Protein AF-A0A127MDC6-F1 (afdb_monomer_lite)

pLDDT: mean 93.28, std 6.04, range [60.44, 98.5]

Foldseek 3Di:
DDPLVVLLVVLVVLLVVLLVLLVVLLVVLPPDDDDDDDPPDDDDPVNVVVVVVNVVVSVVSNVSSVVSNVSSVVSVVVSVVSCVVVVD

Radius of gyration: 20.8 Å; chains: 1; bounding box: 44×18×59 Å

Sequence (88 aa):
MTFADILVRLLDFSIIGFALASGWLWLAASRRRLRRVSKHETLDAADYNRIITALNRTQILNSRAALATALAAFMAALRIICYEIFGT

Secondary structure (DSSP, 8-state):
--HHHHHHHHHHHHHHHHHHHHHHHHHHHHT-PPPPPPTT----HHHHHHHHHHHHHHHHHHHHHHHHHHHHHHHHHHHHHHHHHH--

Structure (mmCIF, N/CA/C/O backbone):
data_AF-A0A127MDC6-F1
#
_entry.id   AF-A0A127MDC6-F1
#
loop_
_atom_site.group_PDB
_atom_site.id
_atom_site.type_symbol
_atom_site.label_atom_id
_atom_site.label_alt_id
_atom_site.label_comp_id
_atom_site.label_asym_id
_atom_site.label_entity_id
_atom_site.label_seq_id
_at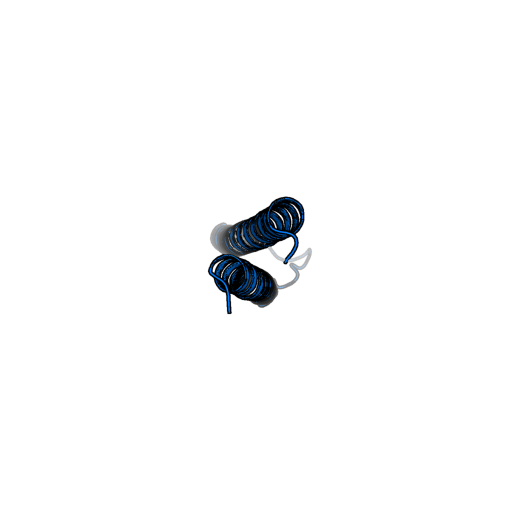om_site.pdbx_PDB_ins_code
_atom_site.Cartn_x
_atom_site.Cartn_y
_atom_site.Cartn_z
_atom_site.occupancy
_atom_site.B_iso_or_equiv
_atom_site.auth_seq_id
_atom_site.auth_comp_id
_atom_site.auth_asym_id
_atom_site.auth_atom_id
_atom_site.pdbx_PDB_model_num
ATOM 1 N N . MET A 1 1 ? 16.291 -6.316 -29.420 1.00 71.38 1 MET A N 1
ATOM 2 C CA . MET A 1 1 ? 15.887 -5.701 -28.143 1.00 71.38 1 MET A CA 1
ATOM 3 C C . MET A 1 1 ? 17.103 -4.981 -27.602 1.00 71.38 1 MET A C 1
ATOM 5 O O . MET A 1 1 ? 18.122 -5.628 -27.385 1.00 71.38 1 MET A O 1
ATOM 9 N N . THR A 1 2 ? 17.039 -3.657 -27.535 1.00 88.62 2 THR A N 1
ATOM 10 C CA . THR A 1 2 ? 18.126 -2.805 -27.048 1.00 88.62 2 THR A CA 1
ATOM 11 C C . THR A 1 2 ? 18.223 -2.883 -25.521 1.00 88.62 2 THR A C 1
ATOM 13 O O . THR A 1 2 ? 17.311 -3.372 -24.852 1.00 88.62 2 THR A O 1
ATOM 16 N N . PHE A 1 3 ? 19.332 -2.408 -24.952 1.00 88.25 3 PHE A N 1
ATOM 17 C CA . PHE A 1 3 ? 19.471 -2.286 -23.497 1.00 88.25 3 PHE A CA 1
ATOM 18 C C . PHE A 1 3 ? 18.380 -1.384 -22.886 1.00 88.25 3 PHE A C 1
ATOM 20 O O . PHE A 1 3 ? 17.839 -1.711 -21.831 1.00 88.25 3 PHE A O 1
ATOM 27 N N . ALA A 1 4 ? 18.012 -0.299 -23.576 1.00 87.88 4 ALA A N 1
ATOM 28 C CA . ALA A 1 4 ? 16.949 0.609 -23.151 1.00 87.88 4 ALA A CA 1
ATOM 29 C C . ALA A 1 4 ? 15.582 -0.097 -23.097 1.00 87.88 4 ALA A C 1
ATOM 31 O O . ALA A 1 4 ? 14.892 -0.002 -22.082 1.00 87.88 4 ALA A O 1
ATOM 32 N N . ASP A 1 5 ? 15.249 -0.910 -24.108 1.00 89.25 5 ASP A N 1
ATOM 33 C CA . ASP A 1 5 ? 14.001 -1.691 -24.128 1.00 89.25 5 ASP A CA 1
ATOM 34 C C . ASP A 1 5 ? 13.898 -2.629 -22.912 1.00 89.25 5 ASP A C 1
ATOM 36 O O . ASP A 1 5 ? 12.824 -2.813 -22.333 1.00 89.25 5 ASP A O 1
ATOM 40 N N . ILE A 1 6 ? 15.020 -3.252 -22.527 1.00 91.31 6 ILE A N 1
ATOM 41 C CA . ILE A 1 6 ? 15.084 -4.140 -21.359 1.00 91.31 6 ILE A CA 1
ATOM 42 C C . ILE A 1 6 ? 14.818 -3.340 -20.084 1.00 91.31 6 ILE A C 1
ATOM 44 O O . ILE A 1 6 ? 14.016 -3.766 -19.253 1.00 91.31 6 ILE A O 1
ATOM 48 N N . LEU A 1 7 ? 15.461 -2.180 -19.937 1.00 92.00 7 LEU A N 1
ATOM 49 C CA . LEU A 1 7 ? 15.313 -1.323 -18.764 1.00 92.00 7 LEU A CA 1
ATOM 50 C C . LEU A 1 7 ? 13.868 -0.833 -18.591 1.00 92.00 7 LEU A C 1
ATOM 52 O O . LEU A 1 7 ? 13.319 -0.939 -17.494 1.00 92.00 7 LEU A O 1
ATOM 56 N N . VAL A 1 8 ? 13.229 -0.363 -19.666 1.00 93.62 8 VAL A N 1
ATOM 57 C CA . VAL A 1 8 ? 11.830 0.096 -19.636 1.00 93.62 8 VAL A CA 1
ATOM 58 C C . VAL A 1 8 ? 10.896 -1.035 -19.207 1.00 93.62 8 VAL A C 1
ATOM 60 O O . VAL A 1 8 ? 10.081 -0.848 -18.305 1.00 93.62 8 VAL A O 1
ATOM 63 N N . ARG A 1 9 ? 11.067 -2.242 -19.760 1.00 93.31 9 ARG A N 1
ATOM 64 C CA . ARG A 1 9 ? 10.260 -3.409 -19.365 1.00 93.31 9 ARG A CA 1
ATOM 65 C C . ARG A 1 9 ? 10.445 -3.774 -17.894 1.00 93.31 9 ARG A C 1
ATOM 67 O O . ARG A 1 9 ? 9.473 -4.113 -17.225 1.00 93.31 9 ARG A O 1
ATOM 74 N N . LEU A 1 10 ? 11.673 -3.710 -17.376 1.00 95.38 10 LEU A N 1
ATOM 75 C CA . LEU A 1 10 ? 11.940 -3.956 -15.955 1.00 95.38 10 LEU A CA 1
ATOM 76 C C . LEU A 1 10 ? 11.230 -2.932 -15.059 1.00 95.38 10 LEU A C 1
ATOM 78 O O . LEU A 1 10 ? 10.681 -3.314 -14.021 1.00 95.38 10 LEU A O 1
ATOM 82 N N . LEU A 1 11 ? 11.197 -1.659 -15.463 1.00 95.81 11 LEU A N 1
ATOM 83 C CA . LEU A 1 11 ? 10.447 -0.623 -14.755 1.00 95.81 11 LEU A CA 1
ATOM 84 C C . LEU A 1 11 ? 8.941 -0.901 -14.804 1.00 95.81 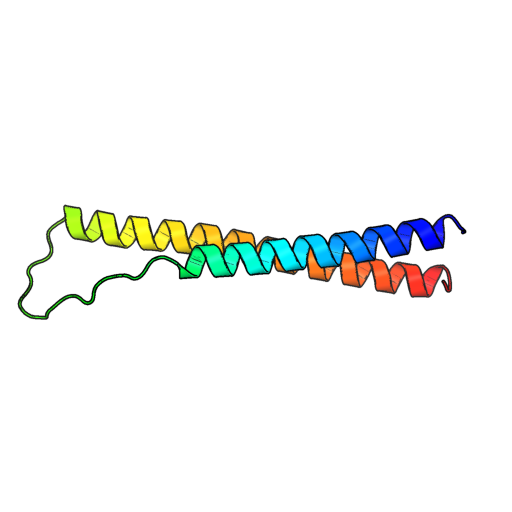11 LEU A C 1
ATOM 86 O O . LEU A 1 11 ? 8.307 -0.881 -13.753 1.00 95.81 11 LEU A O 1
ATOM 90 N N . ASP A 1 12 ? 8.386 -1.253 -15.966 1.00 96.69 12 ASP A N 1
ATOM 91 C CA . ASP A 1 12 ? 6.963 -1.590 -16.113 1.00 96.69 12 ASP A CA 1
ATOM 92 C C . ASP A 1 12 ? 6.555 -2.755 -15.192 1.00 96.69 12 ASP A C 1
ATOM 94 O O . ASP A 1 12 ? 5.587 -2.650 -14.432 1.00 96.69 12 ASP A O 1
ATOM 98 N N . PHE A 1 13 ? 7.333 -3.845 -15.172 1.00 98.06 13 PHE A N 1
ATOM 99 C CA . PHE A 1 13 ? 7.080 -4.966 -14.261 1.00 98.06 13 PHE A CA 1
ATOM 100 C C . PHE A 1 13 ? 7.215 -4.570 -12.787 1.00 98.06 13 PHE A C 1
ATOM 102 O O . PHE A 1 13 ? 6.428 -5.029 -11.956 1.00 98.06 13 PHE A O 1
ATOM 109 N N . SER A 1 14 ? 8.167 -3.696 -12.453 1.00 97.56 14 SER A N 1
ATOM 110 C CA . SER A 1 14 ? 8.345 -3.205 -11.082 1.00 97.56 14 SER A CA 1
ATOM 111 C C . SER A 1 14 ? 7.166 -2.338 -10.633 1.00 97.56 14 SER A C 1
ATOM 113 O O . SER A 1 14 ? 6.679 -2.512 -9.516 1.00 97.56 14 SER A O 1
ATOM 115 N N . ILE A 1 15 ? 6.657 -1.456 -11.501 1.00 98.38 15 ILE A N 1
ATOM 116 C CA . ILE A 1 15 ? 5.469 -0.626 -11.237 1.00 98.38 15 ILE A CA 1
ATOM 117 C C . ILE A 1 15 ? 4.271 -1.519 -10.927 1.00 98.38 15 ILE A C 1
ATOM 119 O O . ILE A 1 15 ? 3.619 -1.337 -9.897 1.00 98.38 15 ILE A O 1
ATOM 123 N N . ILE A 1 16 ? 4.012 -2.515 -11.782 1.00 98.25 16 ILE A N 1
ATOM 124 C CA . ILE A 1 16 ? 2.921 -3.476 -11.586 1.00 98.25 16 ILE A CA 1
ATOM 125 C C . ILE A 1 16 ? 3.109 -4.222 -10.260 1.00 98.25 16 ILE A C 1
ATOM 127 O O . ILE A 1 16 ? 2.173 -4.308 -9.465 1.00 98.25 16 ILE A O 1
ATOM 131 N N . GLY A 1 17 ? 4.320 -4.714 -9.983 1.00 98.31 17 GLY A N 1
ATOM 132 C CA . GLY A 1 17 ? 4.642 -5.423 -8.745 1.00 98.31 17 GLY A CA 1
ATOM 133 C C . GLY A 1 17 ? 4.364 -4.593 -7.489 1.00 98.31 17 GLY A C 1
ATOM 134 O O . GLY A 1 17 ? 3.669 -5.058 -6.582 1.00 98.31 17 GLY A O 1
ATOM 135 N N . PHE A 1 18 ? 4.840 -3.346 -7.441 1.00 98.50 18 PHE A N 1
ATOM 136 C CA . PHE A 1 18 ? 4.606 -2.448 -6.308 1.00 98.50 18 PHE A CA 1
ATOM 137 C C . PHE A 1 18 ? 3.136 -2.029 -6.173 1.00 98.50 18 PHE A C 1
ATOM 139 O O . PHE A 1 18 ? 2.623 -1.968 -5.054 1.00 98.50 18 PHE A O 1
ATOM 146 N N . ALA A 1 19 ? 2.431 -1.801 -7.285 1.00 98.19 19 ALA A N 1
ATOM 147 C CA . ALA A 1 19 ? 1.004 -1.484 -7.270 1.00 98.19 19 ALA A CA 1
ATOM 148 C C . ALA A 1 19 ? 0.170 -2.652 -6.713 1.00 98.19 19 ALA A C 1
ATOM 150 O O . ALA A 1 19 ? -0.688 -2.448 -5.851 1.00 98.19 19 ALA A O 1
ATOM 151 N N . LEU A 1 20 ? 0.466 -3.887 -7.134 1.00 98.38 20 LEU A N 1
ATOM 152 C CA . LEU A 1 20 ? -0.173 -5.093 -6.600 1.00 98.38 20 LEU A CA 1
ATOM 153 C C .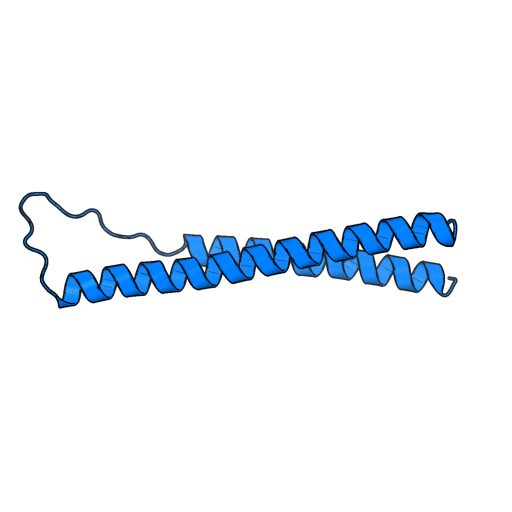 LEU A 1 20 ? 0.140 -5.293 -5.115 1.00 98.38 20 LEU A C 1
ATOM 155 O O . LEU A 1 20 ? -0.765 -5.587 -4.331 1.00 98.38 20 LEU A O 1
ATOM 159 N N . ALA A 1 21 ? 1.396 -5.090 -4.708 1.00 97.88 21 ALA A N 1
ATOM 160 C CA . ALA A 1 21 ? 1.794 -5.168 -3.307 1.00 97.88 21 ALA A CA 1
ATOM 161 C C . ALA A 1 21 ? 1.047 -4.134 -2.447 1.00 97.88 21 ALA A C 1
ATOM 163 O O . ALA A 1 21 ? 0.552 -4.474 -1.371 1.00 97.88 21 ALA A O 1
ATOM 164 N N . SER A 1 22 ? 0.906 -2.898 -2.938 1.00 97.88 22 SER A N 1
ATOM 165 C CA . SER A 1 22 ? 0.125 -1.851 -2.276 1.00 97.88 22 SER A CA 1
ATOM 166 C C . SER A 1 22 ? -1.345 -2.248 -2.118 1.00 97.88 22 SER A C 1
ATOM 168 O O . SER A 1 22 ? -1.871 -2.259 -1.001 1.00 97.88 22 SER A O 1
ATOM 170 N N . GLY A 1 23 ? -1.986 -2.678 -3.209 1.00 97.12 23 GLY A N 1
ATOM 171 C CA . GLY A 1 23 ? -3.377 -3.129 -3.187 1.00 97.12 23 GLY A CA 1
ATOM 172 C C . GLY A 1 23 ? -3.603 -4.302 -2.229 1.00 97.12 23 GLY A C 1
ATOM 173 O O . GLY A 1 23 ? -4.580 -4.316 -1.476 1.00 97.12 23 GLY A O 1
ATOM 174 N N . TRP A 1 24 ? -2.670 -5.257 -2.184 1.00 97.38 24 TRP A N 1
ATOM 175 C CA . TRP A 1 24 ? -2.718 -6.365 -1.232 1.00 97.38 24 TRP A CA 1
ATOM 176 C C . TRP A 1 24 ? -2.613 -5.893 0.220 1.00 97.38 24 TRP A C 1
ATOM 178 O O . TRP A 1 24 ? -3.361 -6.368 1.076 1.00 97.38 24 TRP A O 1
ATOM 188 N N . LEU A 1 25 ? -1.711 -4.954 0.512 1.00 96.12 25 LEU A N 1
ATOM 189 C CA . LEU A 1 25 ? -1.535 -4.408 1.857 1.00 96.12 25 LEU A CA 1
ATOM 190 C C . LEU A 1 25 ? -2.772 -3.631 2.321 1.00 96.12 25 LEU A C 1
ATOM 192 O O . LEU A 1 25 ? -3.179 -3.800 3.472 1.00 96.12 25 LEU A O 1
ATOM 196 N N . TRP A 1 26 ? -3.422 -2.869 1.437 1.00 95.81 26 TRP A N 1
ATOM 197 C CA . TRP A 1 26 ? -4.71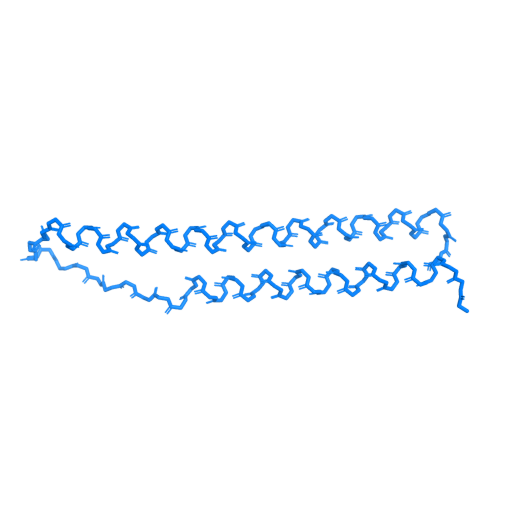8 -2.252 1.735 1.00 95.81 26 TRP A CA 1
ATOM 198 C C . TRP A 1 26 ? -5.797 -3.293 2.005 1.00 95.81 26 TRP A C 1
ATOM 200 O O . TRP A 1 26 ? -6.476 -3.218 3.030 1.00 95.81 26 TRP A O 1
ATOM 210 N N . LEU A 1 27 ? -5.911 -4.320 1.158 1.00 94.06 27 LEU A N 1
ATOM 211 C CA . LEU A 1 27 ? -6.866 -5.401 1.386 1.00 94.06 27 LEU A CA 1
ATOM 212 C C . LEU A 1 27 ? -6.607 -6.096 2.731 1.00 94.06 27 LEU A C 1
ATOM 214 O O . LEU A 1 27 ? -7.547 -6.380 3.470 1.00 94.06 27 LEU A O 1
ATOM 218 N N . ALA A 1 28 ? -5.345 -6.360 3.071 1.00 92.94 28 ALA A N 1
ATOM 219 C CA . ALA A 1 28 ? -4.961 -6.949 4.348 1.00 92.94 28 ALA A CA 1
ATOM 220 C C . ALA A 1 28 ? -5.319 -6.036 5.534 1.00 92.94 28 ALA A C 1
ATOM 222 O O . ALA A 1 28 ? -5.841 -6.528 6.538 1.00 92.94 28 ALA A O 1
ATOM 223 N N . ALA A 1 29 ? -5.101 -4.723 5.406 1.00 92.56 29 ALA A N 1
ATOM 224 C CA . ALA A 1 29 ? -5.465 -3.731 6.416 1.00 92.56 29 ALA A CA 1
ATOM 225 C C . ALA A 1 29 ? -6.986 -3.670 6.651 1.00 92.56 29 ALA A C 1
ATOM 227 O O . ALA A 1 29 ? -7.426 -3.499 7.786 1.00 92.56 29 ALA A O 1
ATOM 228 N N . SER A 1 30 ? -7.804 -3.879 5.614 1.00 90.75 30 SER A N 1
ATOM 229 C CA . SER A 1 30 ? -9.272 -3.799 5.704 1.00 90.75 30 SER A CA 1
ATOM 230 C C . SER A 1 30 ? -9.969 -5.054 6.251 1.00 90.75 30 SER A C 1
ATOM 232 O O . SER A 1 30 ? -11.170 -5.020 6.516 1.00 90.75 30 SER A O 1
ATOM 234 N N . ARG A 1 31 ? -9.269 -6.185 6.426 1.00 87.19 31 ARG A N 1
ATOM 235 C CA . ARG A 1 31 ? -9.910 -7.476 6.772 1.00 87.19 31 ARG A CA 1
ATOM 236 C C . ARG A 1 31 ? -10.424 -7.580 8.209 1.00 87.19 31 ARG A C 1
ATOM 238 O O . ARG A 1 31 ? -11.278 -8.423 8.479 1.00 87.19 31 ARG A O 1
ATOM 245 N N . ARG A 1 32 ? -9.920 -6.779 9.152 1.00 82.31 32 ARG A N 1
ATOM 246 C CA . ARG A 1 32 ? -10.339 -6.863 10.562 1.00 82.31 32 ARG A CA 1
ATOM 247 C C . ARG A 1 32 ? -11.479 -5.894 10.849 1.00 82.31 32 ARG A C 1
ATOM 249 O O . ARG A 1 32 ? -11.288 -4.685 10.854 1.00 82.31 32 ARG A O 1
ATOM 256 N N . ARG A 1 33 ? -12.659 -6.437 11.150 1.00 82.88 33 ARG A N 1
ATOM 257 C CA . ARG A 1 33 ? -13.799 -5.650 11.632 1.00 82.88 33 ARG A CA 1
ATOM 258 C C . ARG A 1 33 ? -13.702 -5.484 13.143 1.00 82.88 33 ARG A C 1
ATOM 260 O O . ARG A 1 33 ? -13.580 -6.470 13.865 1.00 82.88 33 ARG A O 1
ATOM 267 N N . LEU A 1 34 ? -13.779 -4.244 13.611 1.00 86.12 34 LEU A N 1
ATOM 268 C CA . LEU A 1 34 ? -13.986 -3.957 15.026 1.00 86.12 34 LEU A CA 1
ATOM 269 C C . LEU A 1 34 ? -15.479 -4.071 15.344 1.00 86.12 34 LEU A C 1
ATOM 271 O O . LEU A 1 34 ? -16.328 -3.635 14.562 1.00 86.12 34 LEU A O 1
ATOM 275 N N . ARG A 1 35 ? -15.800 -4.673 16.491 1.00 89.56 35 ARG A N 1
ATOM 276 C CA . ARG A 1 35 ? -17.172 -4.705 17.007 1.00 89.56 35 ARG A CA 1
ATOM 277 C C . ARG A 1 35 ? -17.581 -3.291 17.420 1.00 89.56 35 ARG A C 1
ATOM 279 O O . ARG A 1 35 ? -16.760 -2.532 17.929 1.00 89.56 35 ARG A O 1
ATOM 286 N N . ARG A 1 36 ? -18.857 -2.948 17.239 1.00 89.06 36 ARG A N 1
ATOM 287 C CA . ARG A 1 36 ? -19.423 -1.730 17.831 1.00 89.06 36 ARG A CA 1
ATOM 288 C C . ARG A 1 36 ? -19.554 -1.904 19.348 1.00 89.06 36 ARG A C 1
ATOM 290 O O . ARG A 1 36 ? -19.999 -2.956 19.811 1.00 89.06 36 ARG A O 1
ATOM 297 N N . VAL A 1 37 ? -19.177 -0.866 20.087 1.00 91.25 37 VAL A N 1
ATOM 298 C CA . VAL A 1 37 ? -19.326 -0.785 21.546 1.00 91.25 37 VAL A CA 1
ATOM 299 C C . VAL A 1 37 ? -20.715 -0.232 21.869 1.00 91.25 37 VAL A C 1
ATOM 301 O O . VAL A 1 37 ? -21.173 0.712 21.222 1.00 91.25 37 VAL A O 1
ATOM 304 N N . SER A 1 38 ? -21.404 -0.843 22.833 1.00 91.25 38 SER A N 1
ATOM 305 C CA . SER A 1 38 ? -22.701 -0.352 23.318 1.00 91.25 38 SER A CA 1
ATOM 306 C C . SER A 1 38 ? -22.503 0.762 24.344 1.00 91.25 38 SER A C 1
ATOM 308 O O . SER A 1 38 ? -21.571 0.717 25.136 1.00 91.25 38 SER A O 1
ATOM 310 N N . LYS A 1 39 ? -23.427 1.726 24.414 1.00 90.94 39 LYS A N 1
ATOM 311 C CA . LYS A 1 39 ? -23.386 2.786 25.440 1.00 90.94 39 LYS A CA 1
ATOM 312 C C . LYS A 1 39 ? -23.537 2.272 26.881 1.00 90.94 39 LYS A C 1
ATOM 314 O O . LYS A 1 39 ? -23.224 2.997 27.812 1.00 90.94 39 LYS A O 1
ATOM 319 N N . HIS A 1 40 ? -24.069 1.060 27.055 1.00 95.06 40 HIS A N 1
ATOM 320 C CA . HIS A 1 40 ? -24.266 0.428 28.367 1.00 95.06 40 HIS A CA 1
ATOM 321 C C . HIS A 1 40 ? -23.111 -0.509 28.749 1.00 95.06 40 HIS A C 1
ATOM 323 O O . HIS A 1 40 ? -23.168 -1.157 29.787 1.00 95.06 40 HIS A O 1
ATOM 329 N N . GLU A 1 41 ? -22.100 -0.640 27.889 1.00 91.69 41 GLU A N 1
ATOM 330 C CA . GLU A 1 41 ? -20.950 -1.508 28.114 1.00 91.69 41 GLU A CA 1
ATOM 331 C C . GLU A 1 41 ? -19.845 -0.742 28.843 1.00 91.69 41 GLU A C 1
ATOM 333 O O . GLU A 1 41 ? -19.483 0.369 28.457 1.00 91.69 41 GLU A O 1
ATOM 338 N N . THR A 1 42 ? -19.296 -1.343 29.895 1.00 94.06 42 THR A N 1
ATOM 339 C CA . THR A 1 42 ? -18.117 -0.825 30.592 1.00 94.06 42 THR A CA 1
ATOM 340 C C . THR A 1 42 ? -16.873 -1.490 30.016 1.00 94.06 42 THR A C 1
ATOM 342 O O . THR A 1 42 ? -16.702 -2.696 30.174 1.00 94.06 42 THR A O 1
ATOM 345 N N . LEU A 1 43 ? -16.019 -0.712 29.351 1.00 93.00 43 LEU A N 1
ATOM 346 C CA . LEU A 1 43 ? -14.741 -1.195 28.825 1.00 93.00 43 LEU A CA 1
ATOM 347 C C . LEU A 1 43 ? -13.683 -1.210 29.926 1.00 93.00 43 LEU A C 1
ATOM 349 O O . LEU A 1 43 ? -13.498 -0.205 30.619 1.00 93.00 43 LEU A O 1
ATOM 353 N N . ASP A 1 44 ? -12.959 -2.318 30.041 1.00 95.00 44 ASP A N 1
ATOM 354 C CA . ASP A 1 44 ? -11.804 -2.415 30.925 1.00 95.00 44 ASP A CA 1
ATOM 355 C C . ASP A 1 44 ? -10.488 -2.090 30.193 1.00 95.00 44 ASP A C 1
ATOM 357 O O . ASP A 1 44 ? -10.434 -1.857 28.979 1.00 95.00 44 ASP A O 1
ATOM 361 N N . ALA A 1 45 ? -9.383 -2.063 30.941 1.00 96.12 45 ALA A N 1
ATOM 362 C CA . ALA A 1 45 ? -8.062 -1.797 30.378 1.00 96.12 45 ALA A CA 1
ATOM 363 C C . ALA A 1 45 ? -7.631 -2.838 29.323 1.00 96.12 45 ALA A C 1
ATOM 365 O O . ALA A 1 45 ? -6.889 -2.507 28.392 1.00 96.12 45 ALA A O 1
ATOM 366 N N . ALA A 1 46 ? -8.081 -4.090 29.438 1.00 95.00 46 ALA A N 1
ATOM 367 C CA . ALA A 1 46 ? -7.746 -5.140 28.484 1.00 95.00 46 ALA A CA 1
ATOM 368 C C . ALA A 1 46 ? -8.456 -4.915 27.141 1.00 95.00 46 ALA A C 1
ATOM 370 O O . ALA A 1 46 ? -7.841 -5.099 26.084 1.00 95.00 46 ALA A O 1
ATOM 371 N N . ASP A 1 47 ? -9.705 -4.456 27.159 1.00 92.94 47 ASP A N 1
ATOM 372 C CA . ASP A 1 47 ? -10.457 -4.104 25.958 1.00 92.94 47 ASP A CA 1
ATOM 373 C C . ASP A 1 47 ? -9.835 -2.913 25.226 1.00 92.94 47 ASP A C 1
ATOM 375 O O . ASP A 1 47 ? -9.621 -2.980 24.009 1.00 92.94 47 ASP A O 1
ATOM 379 N N . TYR A 1 48 ? -9.432 -1.865 25.954 1.00 94.50 48 TYR A N 1
ATOM 380 C CA . TYR A 1 48 ? -8.694 -0.746 25.360 1.00 94.50 48 TYR A CA 1
ATOM 381 C C . TYR A 1 48 ? -7.394 -1.210 24.697 1.00 94.50 48 TYR A C 1
ATOM 383 O O . TYR A 1 48 ? -7.135 -0.872 23.539 1.00 94.50 48 TYR A O 1
ATOM 391 N N . ASN A 1 49 ? -6.608 -2.052 25.372 1.00 96.31 49 ASN A N 1
ATOM 392 C CA . ASN A 1 49 ? -5.367 -2.586 24.811 1.00 96.31 49 ASN A CA 1
ATOM 393 C C . ASN A 1 49 ? -5.604 -3.384 23.521 1.00 96.31 49 ASN A C 1
ATOM 395 O O . ASN A 1 49 ? -4.820 -3.275 22.572 1.00 96.31 49 ASN A O 1
ATOM 399 N N . ARG A 1 50 ? -6.699 -4.148 23.436 1.00 92.38 50 ARG A N 1
ATOM 400 C CA . ARG A 1 50 ? -7.084 -4.867 22.210 1.00 92.38 50 ARG A CA 1
ATOM 401 C C . ARG A 1 50 ? -7.431 -3.906 21.073 1.00 92.38 50 ARG A C 1
ATOM 403 O O . ARG A 1 50 ? -6.973 -4.129 19.949 1.00 92.38 50 ARG A O 1
ATOM 410 N N . ILE A 1 51 ? -8.183 -2.838 21.350 1.00 92.38 51 ILE A N 1
ATOM 411 C CA . ILE A 1 51 ? -8.558 -1.820 20.354 1.00 92.38 51 ILE A CA 1
ATOM 412 C C . ILE A 1 51 ? -7.315 -1.096 19.829 1.00 92.38 51 ILE A C 1
ATOM 414 O O . ILE A 1 51 ? -7.094 -1.065 18.617 1.00 92.38 51 ILE A O 1
ATOM 418 N N . ILE A 1 52 ? -6.467 -0.580 20.722 1.00 94.50 52 ILE A N 1
ATOM 419 C CA . ILE A 1 52 ? -5.241 0.138 20.346 1.00 94.50 52 ILE A CA 1
ATOM 420 C C . ILE A 1 52 ? -4.301 -0.771 19.551 1.00 94.50 52 ILE A C 1
ATOM 422 O O . ILE A 1 52 ? -3.791 -0.380 18.502 1.00 94.50 52 ILE A O 1
ATOM 426 N N . THR A 1 53 ? -4.134 -2.024 19.976 1.00 94.81 53 THR A N 1
ATOM 427 C CA . THR A 1 53 ? -3.313 -2.993 19.238 1.00 94.81 53 THR A CA 1
ATOM 428 C C . THR A 1 53 ? -3.863 -3.250 17.833 1.00 94.81 53 THR A C 1
ATOM 430 O O . THR A 1 53 ? -3.093 -3.349 16.874 1.00 94.81 53 THR A O 1
ATOM 433 N N . ALA A 1 54 ? -5.185 -3.362 17.676 1.00 92.50 54 ALA A N 1
ATOM 434 C CA . ALA A 1 54 ? -5.808 -3.553 16.370 1.00 92.50 54 ALA A CA 1
ATOM 435 C C . ALA A 1 54 ? -5.635 -2.324 15.457 1.00 92.50 54 ALA A C 1
ATOM 437 O O . ALA A 1 54 ? -5.330 -2.488 14.271 1.00 92.50 54 ALA A O 1
ATOM 438 N N . LEU A 1 55 ? -5.764 -1.112 16.007 1.00 93.25 55 LEU A N 1
ATOM 439 C CA . LEU A 1 55 ? -5.539 0.137 15.276 1.00 93.25 55 LEU A CA 1
ATOM 440 C C . LEU A 1 55 ? -4.081 0.273 14.832 1.00 93.25 55 LEU A C 1
ATOM 442 O O . LEU A 1 55 ? -3.833 0.466 13.643 1.00 93.25 55 LEU A O 1
ATOM 446 N N . ASN A 1 56 ? -3.122 0.064 15.735 1.00 96.00 56 ASN A N 1
ATOM 447 C CA . ASN A 1 56 ? -1.693 0.147 15.424 1.00 96.00 56 ASN A CA 1
ATOM 448 C C . ASN A 1 56 ? -1.293 -0.849 14.328 1.00 96.00 56 ASN A C 1
ATOM 450 O O . ASN A 1 56 ? -0.585 -0.499 13.386 1.00 96.00 56 ASN A O 1
ATOM 454 N N . ARG A 1 57 ? -1.797 -2.090 14.388 1.00 93.81 57 ARG A N 1
ATOM 455 C CA . ARG A 1 57 ? -1.562 -3.087 13.327 1.00 93.81 57 ARG A CA 1
ATOM 456 C C . ARG A 1 57 ? -2.103 -2.625 11.973 1.00 93.81 57 ARG A C 1
ATOM 458 O O . ARG A 1 57 ? -1.439 -2.822 10.959 1.00 93.81 57 ARG A O 1
ATOM 465 N N . THR A 1 58 ? -3.281 -2.005 11.960 1.00 94.69 58 THR A N 1
ATOM 466 C CA . THR A 1 58 ? -3.895 -1.469 10.736 1.00 94.69 58 THR A CA 1
ATOM 467 C C . THR A 1 58 ? -3.092 -0.290 10.186 1.00 94.69 58 THR A C 1
ATOM 469 O O . THR A 1 58 ? -2.817 -0.243 8.991 1.00 94.69 58 THR A O 1
ATOM 472 N N . GLN A 1 59 ? -2.638 0.622 11.050 1.00 95.31 59 GLN A N 1
ATOM 473 C CA . GLN A 1 59 ? -1.788 1.750 10.662 1.00 95.31 59 GLN A CA 1
ATOM 474 C C . GLN A 1 59 ? -0.455 1.296 10.058 1.00 95.31 59 GLN A C 1
ATOM 476 O O . GLN A 1 59 ? -0.049 1.831 9.032 1.00 95.31 59 GLN A O 1
ATOM 481 N N . ILE A 1 60 ? 0.192 0.277 10.632 1.00 96.44 60 ILE A N 1
ATOM 482 C CA . ILE A 1 60 ? 1.437 -0.290 10.089 1.00 96.44 60 ILE A CA 1
ATOM 483 C C . ILE A 1 60 ? 1.213 -0.902 8.698 1.00 96.44 60 ILE A C 1
ATOM 485 O O . ILE A 1 60 ? 2.054 -0.761 7.814 1.00 96.44 60 ILE A O 1
ATOM 489 N N . LEU A 1 61 ? 0.095 -1.597 8.475 1.00 94.88 61 LEU A N 1
ATOM 490 C CA . LEU A 1 61 ? -0.219 -2.130 7.146 1.00 94.88 61 LEU A CA 1
ATOM 491 C C . LEU A 1 61 ? -0.505 -1.006 6.143 1.00 94.88 61 LEU A C 1
ATOM 493 O O . LEU A 1 61 ? 0.002 -1.053 5.025 1.00 94.88 61 LEU A O 1
ATOM 497 N N . ASN A 1 62 ? -1.242 0.027 6.555 1.00 96.25 62 ASN A N 1
ATOM 498 C CA . ASN A 1 62 ? -1.525 1.189 5.714 1.00 96.25 62 ASN A CA 1
ATOM 499 C C . ASN A 1 62 ? -0.263 1.988 5.365 1.00 96.25 62 ASN A C 1
ATOM 501 O O . ASN A 1 62 ? -0.129 2.420 4.223 1.00 96.25 62 ASN A O 1
ATOM 505 N N . SER A 1 63 ? 0.683 2.156 6.296 1.00 97.12 63 SER A N 1
ATOM 506 C CA . SER A 1 63 ? 1.949 2.841 6.005 1.00 97.12 63 SER A CA 1
ATOM 507 C C . SER A 1 63 ? 2.800 2.055 5.008 1.00 97.12 63 SER A C 1
ATOM 509 O O . SER A 1 63 ? 3.372 2.637 4.088 1.00 97.12 63 SER A O 1
ATOM 511 N N . ARG A 1 64 ? 2.819 0.721 5.119 1.00 97.94 64 ARG A N 1
ATOM 512 C CA . ARG A 1 64 ? 3.470 -0.157 4.136 1.00 97.94 64 ARG A CA 1
ATOM 513 C C . ARG A 1 64 ? 2.795 -0.086 2.767 1.00 97.94 64 ARG A C 1
ATOM 515 O O . ARG A 1 64 ? 3.497 -0.048 1.761 1.00 97.94 64 ARG A O 1
ATOM 522 N N . ALA A 1 65 ? 1.461 -0.048 2.719 1.00 97.38 65 ALA A N 1
ATOM 523 C CA . ALA A 1 65 ? 0.721 0.121 1.468 1.00 97.38 65 ALA A CA 1
ATOM 524 C C . ALA A 1 65 ? 1.076 1.458 0.800 1.00 97.38 65 ALA A C 1
ATOM 526 O O . ALA A 1 65 ? 1.432 1.492 -0.375 1.00 97.38 65 ALA A O 1
ATOM 527 N N . ALA A 1 66 ? 1.081 2.549 1.573 1.00 97.75 66 ALA A N 1
ATOM 528 C CA . ALA A 1 66 ? 1.458 3.873 1.087 1.00 97.75 66 ALA A CA 1
ATOM 529 C C . ALA A 1 66 ? 2.894 3.909 0.538 1.00 97.75 66 ALA A C 1
ATOM 531 O O . ALA A 1 66 ? 3.122 4.467 -0.534 1.00 97.75 66 ALA A O 1
ATOM 532 N N . LEU A 1 67 ? 3.848 3.268 1.223 1.00 98.06 67 LEU A N 1
ATOM 533 C CA . LEU A 1 67 ? 5.225 3.141 0.741 1.00 98.06 67 LEU A CA 1
ATOM 534 C C . LEU A 1 67 ? 5.288 2.396 -0.601 1.00 98.06 67 LEU A C 1
ATOM 536 O O . LEU A 1 67 ? 5.961 2.852 -1.520 1.00 98.06 67 LEU A O 1
ATOM 540 N N . ALA A 1 68 ? 4.570 1.278 -0.735 1.00 98.12 68 ALA A N 1
ATOM 541 C CA . ALA A 1 68 ? 4.513 0.529 -1.988 1.00 98.12 68 ALA A CA 1
ATOM 542 C C . ALA A 1 68 ? 3.910 1.371 -3.129 1.00 98.12 68 ALA A C 1
ATOM 544 O O . ALA A 1 68 ? 4.450 1.376 -4.232 1.00 98.12 68 ALA A O 1
ATOM 545 N N . THR A 1 69 ? 2.861 2.159 -2.863 1.00 98.38 69 THR A N 1
ATOM 546 C CA . THR A 1 69 ? 2.316 3.115 -3.843 1.00 98.38 69 THR A CA 1
ATOM 547 C C . THR A 1 69 ? 3.346 4.168 -4.249 1.00 98.38 69 THR A C 1
ATOM 549 O O . THR A 1 69 ? 3.494 4.454 -5.435 1.00 98.38 69 THR A O 1
ATOM 552 N N . ALA A 1 70 ? 4.080 4.734 -3.287 1.00 98.00 70 ALA A N 1
ATOM 553 C CA . ALA A 1 70 ? 5.115 5.726 -3.568 1.00 98.00 70 ALA A CA 1
ATOM 554 C C . ALA A 1 70 ? 6.244 5.142 -4.432 1.00 98.00 70 ALA A C 1
ATOM 556 O O . ALA A 1 70 ? 6.684 5.788 -5.380 1.00 98.00 70 ALA A O 1
ATOM 557 N N . LEU A 1 71 ? 6.664 3.901 -4.161 1.00 98.44 71 LEU A N 1
ATOM 558 C CA . LEU A 1 71 ? 7.648 3.192 -4.982 1.00 98.44 71 LEU A CA 1
ATOM 559 C C . LEU A 1 71 ? 7.130 2.931 -6.401 1.00 98.44 71 LEU A C 1
ATOM 561 O O . LEU A 1 71 ? 7.865 3.166 -7.357 1.00 98.44 71 LEU A O 1
ATOM 565 N N . ALA A 1 72 ? 5.866 2.522 -6.561 1.00 98.25 72 ALA A N 1
ATOM 566 C CA . ALA A 1 72 ? 5.254 2.366 -7.882 1.00 98.25 72 ALA A CA 1
ATOM 567 C C . ALA A 1 72 ? 5.259 3.688 -8.671 1.00 98.25 72 ALA A C 1
ATOM 569 O O . ALA A 1 72 ? 5.669 3.717 -9.830 1.00 98.25 72 ALA A O 1
ATOM 570 N N . ALA A 1 73 ? 4.863 4.793 -8.031 1.00 98.06 73 ALA A N 1
ATOM 571 C CA . ALA A 1 73 ? 4.861 6.119 -8.648 1.00 98.06 73 ALA A CA 1
ATOM 572 C C . ALA A 1 73 ? 6.276 6.589 -9.020 1.00 98.06 73 ALA A C 1
ATOM 574 O O . ALA A 1 73 ? 6.488 7.129 -10.104 1.00 98.06 73 ALA A O 1
ATOM 575 N N . PHE A 1 74 ? 7.259 6.339 -8.153 1.00 97.94 74 PHE A N 1
ATOM 576 C CA . PHE A 1 74 ? 8.655 6.667 -8.420 1.00 97.94 74 PHE A CA 1
ATOM 577 C C . PHE A 1 74 ? 9.208 5.886 -9.623 1.00 97.94 74 PHE A C 1
ATOM 579 O O . PHE A 1 74 ? 9.815 6.480 -10.512 1.00 97.94 74 PHE A O 1
ATOM 586 N N . MET A 1 75 ? 8.935 4.580 -9.711 1.00 97.50 75 MET A N 1
ATOM 587 C CA . MET A 1 75 ? 9.322 3.765 -10.871 1.00 97.50 75 MET A CA 1
ATOM 588 C C . MET A 1 75 ? 8.641 4.243 -12.162 1.00 97.50 75 MET A C 1
ATOM 590 O O . MET A 1 75 ? 9.281 4.283 -13.211 1.00 97.50 75 MET A O 1
ATOM 594 N N . ALA A 1 76 ? 7.377 4.670 -12.093 1.00 96.94 76 ALA A N 1
ATOM 595 C CA . ALA A 1 76 ? 6.668 5.245 -13.237 1.00 96.94 76 ALA A CA 1
ATOM 596 C C . ALA A 1 76 ? 7.307 6.554 -13.724 1.00 96.94 76 ALA A C 1
ATOM 598 O O . ALA A 1 76 ? 7.469 6.746 -14.928 1.00 96.94 76 ALA A O 1
ATOM 599 N N . ALA A 1 77 ? 7.739 7.422 -12.805 1.00 97.38 77 ALA A N 1
ATOM 600 C CA . ALA A 1 77 ? 8.479 8.630 -13.158 1.00 97.38 77 ALA A CA 1
ATOM 601 C C . ALA A 1 77 ? 9.820 8.299 -13.838 1.00 97.38 77 ALA A C 1
ATOM 603 O O . ALA A 1 77 ? 10.133 8.869 -14.883 1.00 97.38 77 ALA A O 1
ATOM 604 N N . LEU A 1 78 ? 10.579 7.330 -13.306 1.00 96.25 78 LEU A N 1
ATOM 605 C CA . LEU A 1 78 ? 11.823 6.861 -13.931 1.00 96.25 78 LEU A CA 1
ATOM 606 C C . LEU A 1 78 ? 11.590 6.291 -15.333 1.00 96.25 78 LEU A C 1
ATOM 608 O O . LEU A 1 78 ? 12.388 6.537 -16.236 1.00 96.25 78 LEU A O 1
ATOM 612 N N . ARG A 1 79 ? 10.486 5.563 -15.528 1.00 94.69 79 ARG A N 1
ATOM 613 C CA . ARG A 1 79 ? 10.090 5.015 -16.829 1.00 94.69 79 ARG A CA 1
ATOM 614 C C . ARG A 1 79 ? 9.829 6.120 -17.849 1.00 94.69 79 ARG A C 1
ATOM 616 O O . ARG A 1 79 ? 10.289 6.002 -18.979 1.00 94.69 79 ARG A O 1
ATOM 623 N N . ILE A 1 80 ? 9.148 7.198 -17.454 1.00 94.38 80 ILE A N 1
ATOM 624 C CA . ILE A 1 80 ? 8.932 8.373 -18.316 1.00 94.38 80 ILE A CA 1
ATOM 625 C C . ILE A 1 80 ? 10.269 9.033 -18.668 1.00 94.38 80 ILE A C 1
ATOM 627 O O . ILE A 1 80 ? 10.537 9.267 -19.838 1.00 94.38 80 ILE A O 1
ATOM 631 N N . ILE A 1 81 ? 11.141 9.270 -17.686 1.00 94.25 81 ILE A N 1
ATOM 632 C CA . ILE A 1 81 ? 12.459 9.876 -17.934 1.00 94.25 81 ILE A CA 1
ATOM 633 C C . ILE A 1 81 ? 13.286 9.030 -18.915 1.00 94.25 81 ILE A C 1
ATOM 635 O O . ILE A 1 81 ? 13.906 9.577 -19.823 1.00 94.25 81 ILE A O 1
ATOM 639 N N . CYS A 1 82 ? 13.283 7.702 -18.767 1.00 91.25 82 CYS A N 1
ATOM 640 C CA . CYS A 1 82 ? 13.986 6.815 -19.697 1.00 91.25 82 CYS A CA 1
ATOM 641 C C . CYS A 1 82 ? 13.416 6.908 -21.118 1.00 91.25 82 CYS A C 1
ATOM 643 O O . CYS A 1 82 ? 14.193 6.988 -22.066 1.00 91.25 82 CYS A O 1
ATOM 645 N N . TYR A 1 83 ? 12.088 6.938 -21.260 1.00 88.50 83 TYR A N 1
ATOM 646 C CA . TYR A 1 83 ? 11.424 7.107 -22.555 1.00 88.50 83 TYR A CA 1
ATOM 647 C C . TYR A 1 83 ? 11.872 8.404 -23.251 1.00 88.50 83 TYR A C 1
ATOM 649 O O . TYR A 1 83 ? 12.283 8.372 -24.407 1.00 88.50 83 TYR A O 1
ATOM 657 N N . GLU A 1 84 ? 11.886 9.529 -22.529 1.00 89.69 84 GLU A N 1
ATOM 658 C CA . GLU A 1 84 ? 12.294 10.832 -23.080 1.00 89.69 84 GLU A CA 1
ATOM 659 C C . GLU A 1 84 ? 13.775 10.878 -23.493 1.00 89.69 84 GLU A C 1
ATOM 661 O O . GLU A 1 84 ? 14.129 11.532 -24.471 1.00 89.69 84 GLU A O 1
ATOM 666 N N . ILE A 1 85 ? 14.661 10.189 -22.764 1.00 88.69 85 ILE A N 1
ATOM 667 C CA . ILE A 1 85 ? 16.105 10.191 -23.055 1.00 88.69 85 ILE A CA 1
ATOM 668 C C . ILE A 1 85 ? 16.449 9.264 -24.224 1.00 88.69 85 ILE A C 1
ATOM 670 O O . ILE A 1 85 ? 17.279 9.612 -25.064 1.00 88.69 85 ILE A O 1
ATOM 674 N N . PHE A 1 86 ? 15.867 8.064 -24.253 1.00 86.62 86 PHE A N 1
ATOM 675 C CA . PHE A 1 86 ? 16.269 7.011 -25.188 1.00 86.62 86 PHE A CA 1
ATOM 676 C C . PHE A 1 86 ? 15.350 6.887 -26.410 1.00 86.62 86 PHE A C 1
ATOM 678 O O . PHE A 1 86 ? 15.726 6.214 -27.369 1.00 86.62 86 PHE A O 1
ATOM 685 N N . GLY A 1 87 ? 14.184 7.544 -26.411 1.00 73.94 87 GLY A N 1
ATOM 686 C CA . GLY A 1 87 ? 13.235 7.536 -27.529 1.00 73.94 87 GLY A CA 1
ATOM 687 C C . GLY A 1 87 ? 12.624 6.161 -27.829 1.00 73.94 87 GLY A C 1
ATOM 688 O O .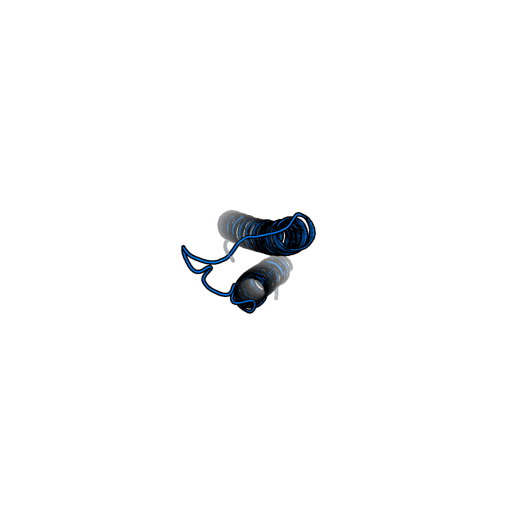 GLY A 1 87 ? 12.145 5.940 -28.940 1.00 73.94 87 GLY A O 1
ATOM 689 N N . THR A 1 88 ? 12.692 5.239 -26.864 1.00 60.44 88 THR A N 1
ATOM 690 C CA . THR A 1 88 ? 12.132 3.876 -26.900 1.00 60.44 88 THR A CA 1
ATOM 691 C C . THR A 1 88 ? 10.8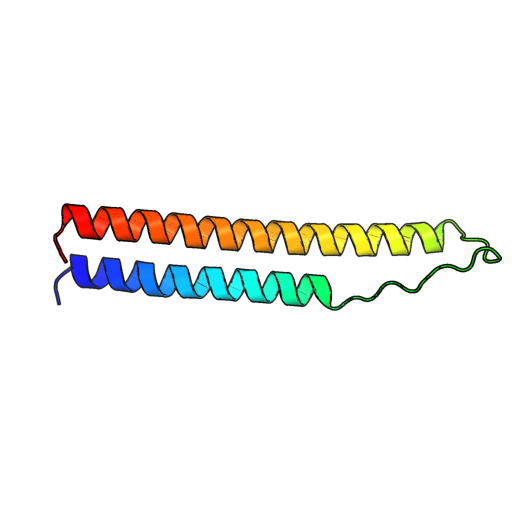52 3.816 -26.091 1.00 60.44 88 THR A C 1
ATOM 693 O O . THR A 1 88 ? 9.815 3.364 -26.622 1.00 60.44 88 THR A O 1
#